Protein AF-A0A6G3TJT6-F1 (afdb_monomer_lite)

Secondary structure (DSSP, 8-state):
--S---EE-TTT--EE--HHHHHHHHHHHHHHHTT--HHHHHHHHHHHHHH-SHHHHHHHHHHHHHHHHHHHHHHHHHHHHHHHHH-

Sequence (87 aa):
AGLLVPGREHGTGYRVYGPADVRDARVVRTLRRSHHLFEQIRPVLEDLRRAGSSEALRTAVEARGRALTARARSMLAGAGALHAYLE

InterPro domains:
  IPR000551 MerR-type HTH domain [PF13411] (2-46)
  IPR009061 Putative DNA-binding domain superfamily [SSF46955] (2-79)

Foldseek 3Di:
DPQADFDADPPPRDGDADPLRVVSVVQVVVVVVVVDDPVRSNVLSVCCVVVVDCPSVVVVVVVVVVVVVVVVVVVVVVVVVVVVVVD

Organism: NCBI:txid194673

Structure (mmCIF, N/CA/C/O backbone):
data_AF-A0A6G3TJT6-F1
#
_entry.id   AF-A0A6G3TJT6-F1
#
loop_
_atom_site.group_PDB
_atom_site.id
_atom_site.type_symbol
_atom_site.label_atom_id
_atom_site.label_alt_id
_atom_site.label_comp_id
_atom_site.label_asym_id
_atom_site.label_entity_id
_atom_site.label_seq_id
_atom_site.pdbx_PDB_ins_code
_atom_site.Cartn_x
_atom_site.Cartn_y
_atom_site.Cartn_z
_atom_site.occupancy
_atom_site.B_iso_or_equiv
_atom_site.auth_seq_id
_atom_site.auth_comp_id
_atom_site.auth_asym_id
_atom_site.auth_atom_id
_atom_site.pdbx_PDB_model_num
ATOM 1 N N . ALA A 1 1 ? -14.493 4.527 -1.231 1.00 60.47 1 ALA A N 1
ATOM 2 C CA . ALA A 1 1 ? -13.376 4.250 -0.300 1.00 60.47 1 ALA A CA 1
ATOM 3 C C . ALA A 1 1 ? -13.920 4.090 1.121 1.00 60.47 1 ALA A C 1
ATOM 5 O O . ALA A 1 1 ? -14.541 5.013 1.626 1.00 60.47 1 ALA A O 1
ATOM 6 N N . GLY A 1 2 ? -13.724 2.909 1.718 1.00 78.38 2 GLY A N 1
ATOM 7 C CA . GLY A 1 2 ? -14.219 2.491 3.041 1.00 78.38 2 GLY A CA 1
ATOM 8 C C . GLY A 1 2 ? -13.324 1.383 3.602 1.00 78.38 2 GLY A C 1
ATOM 9 O O . GLY A 1 2 ? -13.788 0.295 3.915 1.00 78.38 2 GLY A O 1
ATOM 10 N N . LEU A 1 3 ? -12.008 1.622 3.567 1.00 85.56 3 LEU A N 1
ATOM 11 C CA . LEU A 1 3 ? -10.988 0.633 3.946 1.00 85.56 3 LEU A CA 1
ATOM 12 C C . LEU A 1 3 ? -10.850 0.503 5.469 1.00 85.56 3 LEU A C 1
ATOM 14 O O . LEU A 1 3 ? -10.523 -0.569 5.972 1.00 85.56 3 LEU A O 1
ATOM 18 N N . LEU A 1 4 ? -11.149 1.581 6.193 1.00 90.12 4 LEU A N 1
ATOM 19 C CA . LEU A 1 4 ? -11.273 1.600 7.646 1.00 90.12 4 LEU A CA 1
ATOM 20 C C . LEU A 1 4 ? -12.725 1.893 8.002 1.00 90.12 4 LEU A C 1
ATOM 22 O O . LEU A 1 4 ? -13.340 2.775 7.395 1.00 90.12 4 LEU A O 1
ATOM 26 N N . VAL A 1 5 ? -13.242 1.170 8.990 1.00 89.81 5 VAL A N 1
ATOM 27 C CA . VAL A 1 5 ? -14.604 1.344 9.504 1.00 89.81 5 VAL A CA 1
ATOM 28 C C . VAL A 1 5 ? -14.521 1.471 11.030 1.00 89.81 5 VAL A C 1
ATOM 30 O O . VAL A 1 5 ? -14.931 0.558 11.741 1.00 89.81 5 VAL A O 1
ATOM 33 N N . PRO A 1 6 ? -13.929 2.572 11.537 1.00 90.94 6 PRO A N 1
ATOM 34 C CA . PRO A 1 6 ? -13.809 2.798 12.972 1.00 90.94 6 PRO A CA 1
ATOM 35 C C . PRO A 1 6 ? -15.194 2.944 13.604 1.00 90.94 6 PRO A C 1
ATOM 37 O O . PRO A 1 6 ? -16.119 3.489 12.986 1.00 90.94 6 PRO A O 1
ATOM 40 N N . GLY A 1 7 ? -15.314 2.499 14.854 1.00 92.38 7 GLY A N 1
ATOM 41 C CA . GLY A 1 7 ? -16.512 2.714 15.659 1.00 92.38 7 GLY A CA 1
ATOM 42 C C . GLY A 1 7 ? -16.779 4.203 15.902 1.00 92.38 7 GLY A C 1
ATOM 43 O O . GLY A 1 7 ? -15.934 5.065 15.637 1.00 92.38 7 GLY A O 1
ATOM 44 N N . ARG A 1 8 ? -17.967 4.518 16.421 1.00 94.94 8 ARG A N 1
ATOM 45 C CA . ARG A 1 8 ? -18.317 5.877 16.848 1.00 94.94 8 ARG A CA 1
ATOM 46 C C . ARG A 1 8 ? -18.647 5.908 18.332 1.00 94.94 8 ARG A C 1
ATOM 48 O O . ARG A 1 8 ? -19.328 5.013 18.822 1.00 94.94 8 ARG A O 1
ATOM 55 N N . GLU A 1 9 ? -18.166 6.937 19.017 1.00 94.25 9 GLU A N 1
ATOM 56 C CA . GLU A 1 9 ? -18.492 7.193 20.418 1.00 94.25 9 GLU A CA 1
ATOM 57 C C . GLU A 1 9 ? -19.972 7.571 20.561 1.00 94.25 9 GLU A C 1
ATOM 59 O O . GLU A 1 9 ? -20.512 8.357 19.774 1.00 94.25 9 GLU A O 1
ATOM 64 N N . HIS A 1 10 ? -20.630 7.004 21.573 1.00 90.94 10 HIS A N 1
ATOM 65 C CA . HIS A 1 10 ? -22.019 7.319 21.877 1.00 90.94 10 HIS A CA 1
ATOM 66 C C . HIS A 1 10 ? -22.111 8.703 22.536 1.00 90.94 10 HIS A C 1
ATOM 68 O O . HIS A 1 10 ? -21.349 9.012 23.445 1.00 90.94 10 HIS A O 1
ATOM 74 N N . GLY A 1 11 ? -23.032 9.546 22.072 1.00 94.00 11 GLY A N 1
ATOM 75 C CA . GLY A 1 11 ? -23.195 10.925 22.549 1.00 94.00 11 GLY A CA 1
ATOM 76 C C . GLY A 1 11 ? -22.542 11.965 21.635 1.00 94.00 11 GLY A C 1
ATOM 77 O O . GLY A 1 11 ? -23.241 12.838 21.131 1.00 94.00 11 GLY A O 1
ATOM 78 N N . THR A 1 12 ? -21.238 11.858 21.360 1.00 93.69 12 THR A N 1
ATOM 79 C CA . THR A 1 12 ? -20.520 12.838 20.512 1.00 93.69 12 THR A CA 1
ATOM 80 C C . THR A 1 12 ? -20.550 12.489 19.021 1.00 93.69 12 THR A C 1
ATOM 82 O O . THR A 1 12 ? -20.453 13.367 18.165 1.00 93.69 12 THR A O 1
ATOM 85 N N . GLY A 1 13 ? -20.659 11.199 18.683 1.00 93.69 13 GLY A N 1
ATOM 86 C CA . GLY A 1 13 ? -20.592 10.709 17.307 1.00 93.69 13 GLY A CA 1
ATOM 87 C C . GLY A 1 13 ? -19.190 10.740 16.681 1.00 93.69 13 GLY A C 1
ATOM 88 O O . GLY A 1 13 ? -19.063 10.460 15.478 1.00 93.69 13 GLY A O 1
ATOM 89 N N . TYR A 1 14 ? -18.142 11.055 17.453 1.00 95.50 14 TYR A N 1
ATOM 90 C CA . TYR A 1 14 ? -16.755 11.052 16.983 1.00 95.50 14 TYR A CA 1
ATOM 91 C C . TYR A 1 14 ? -16.261 9.646 16.638 1.00 95.50 14 TYR A C 1
ATOM 93 O O . TYR A 1 14 ? -16.714 8.651 17.197 1.00 95.50 14 TYR A O 1
ATOM 101 N N . ARG A 1 15 ? -15.326 9.556 15.683 1.00 95.06 15 ARG A N 1
ATOM 102 C CA . ARG A 1 15 ? -14.707 8.281 15.292 1.00 95.06 15 ARG A CA 1
ATOM 103 C C . ARG A 1 15 ? -13.692 7.854 16.346 1.00 95.06 15 ARG A C 1
ATOM 105 O O . ARG A 1 15 ? -12.784 8.619 16.658 1.00 95.06 15 ARG A O 1
ATOM 112 N N . VAL A 1 16 ? -13.809 6.616 16.808 1.00 95.25 16 VAL A N 1
ATOM 113 C CA . VAL A 1 16 ? -12.870 5.989 17.739 1.00 95.25 16 VAL A CA 1
ATOM 114 C C . VAL A 1 16 ? -12.070 4.941 16.981 1.00 95.25 16 VAL A C 1
ATOM 116 O O . VAL A 1 16 ? -12.639 4.027 16.387 1.00 95.25 16 VAL A O 1
ATOM 119 N N . TYR A 1 17 ? -10.749 5.091 16.991 1.00 93.00 17 TYR A N 1
ATOM 120 C CA . TYR A 1 17 ? -9.829 4.200 16.290 1.00 93.00 17 TYR A CA 1
ATOM 121 C C . TYR A 1 17 ? -9.178 3.249 17.286 1.00 93.00 17 TYR A C 1
ATOM 123 O O . TYR A 1 17 ? -8.391 3.670 18.134 1.00 93.00 17 TYR A O 1
ATOM 131 N N . GLY A 1 18 ? -9.499 1.964 17.173 1.00 91.75 18 GLY A N 1
ATOM 132 C CA . GLY A 1 18 ? -8.877 0.929 17.986 1.00 91.75 18 GLY A CA 1
ATOM 133 C C . GLY A 1 18 ? -7.511 0.492 17.440 1.00 91.75 18 GLY A C 1
ATOM 134 O O . GLY A 1 18 ? -7.122 0.855 16.324 1.00 91.75 18 GLY A O 1
ATOM 135 N N . PRO A 1 19 ? -6.780 -0.369 18.172 1.00 88.94 19 PRO A N 1
ATOM 136 C CA . PRO A 1 19 ? -5.501 -0.921 17.714 1.00 88.94 19 PRO A CA 1
ATOM 137 C C . PRO A 1 19 ? -5.575 -1.608 16.339 1.00 88.94 19 PRO A C 1
ATOM 139 O O . PRO A 1 19 ? -4.638 -1.513 15.544 1.00 88.94 19 PRO A O 1
ATOM 142 N N . ALA A 1 20 ? -6.698 -2.266 16.032 1.00 84.88 20 ALA A N 1
ATOM 143 C CA . ALA A 1 20 ? -6.933 -2.896 14.736 1.00 84.88 20 ALA A CA 1
ATOM 144 C C . ALA A 1 20 ? -7.033 -1.873 13.593 1.00 84.88 20 ALA A C 1
ATOM 146 O O . ALA A 1 20 ? -6.409 -2.072 12.552 1.00 84.88 20 ALA A O 1
ATOM 147 N N . ASP A 1 21 ? -7.730 -0.753 13.805 1.00 91.12 21 ASP A N 1
ATOM 148 C CA . ASP A 1 21 ? -7.844 0.314 12.806 1.00 91.12 21 ASP A CA 1
ATOM 149 C C . ASP A 1 21 ? -6.487 0.959 12.527 1.00 91.12 21 ASP A C 1
ATOM 151 O O . ASP A 1 21 ? -6.144 1.230 11.377 1.00 91.12 21 ASP A O 1
ATOM 155 N N . VAL A 1 22 ? -5.679 1.170 13.571 1.00 90.62 22 VAL A N 1
ATOM 156 C CA . VAL A 1 22 ? -4.326 1.729 13.437 1.00 90.62 22 VAL A CA 1
ATOM 157 C C . VAL A 1 22 ? -3.410 0.775 12.669 1.00 90.62 22 VAL A C 1
ATOM 159 O O . VAL A 1 22 ? -2.648 1.213 11.802 1.00 90.62 22 VAL A O 1
ATOM 162 N N . ARG A 1 23 ? -3.479 -0.531 12.951 1.00 87.00 23 ARG A N 1
ATOM 163 C CA . ARG A 1 23 ? -2.730 -1.553 12.207 1.00 87.00 23 ARG A CA 1
ATOM 164 C C . ARG A 1 23 ? -3.138 -1.563 10.733 1.00 87.00 23 ARG A C 1
ATOM 166 O O . ARG A 1 23 ? -2.268 -1.457 9.869 1.00 87.00 23 ARG A O 1
ATOM 173 N N . ASP A 1 24 ? -4.434 -1.631 10.444 1.00 88.50 24 ASP A N 1
ATOM 174 C CA . ASP A 1 24 ? -4.952 -1.637 9.075 1.00 88.50 24 ASP A CA 1
ATOM 175 C C . ASP A 1 24 ? -4.573 -0.335 8.341 1.00 88.50 24 ASP A C 1
ATOM 177 O O . ASP A 1 24 ? -4.141 -0.373 7.188 1.00 88.50 24 ASP A O 1
ATOM 181 N N . ALA A 1 25 ? -4.613 0.818 9.019 1.00 92.19 25 ALA A N 1
ATOM 182 C CA . ALA A 1 25 ? -4.194 2.105 8.461 1.00 92.19 25 ALA A CA 1
ATOM 183 C C . ALA A 1 25 ? -2.713 2.115 8.055 1.00 92.19 25 ALA A C 1
ATOM 185 O O . ALA A 1 25 ? -2.358 2.669 7.010 1.00 92.19 25 ALA A O 1
ATOM 186 N N . ARG A 1 26 ? -1.837 1.485 8.851 1.00 89.81 26 ARG A N 1
ATOM 187 C CA . ARG A 1 26 ? -0.411 1.339 8.512 1.00 89.81 26 ARG A CA 1
ATOM 188 C C . ARG A 1 26 ? -0.226 0.479 7.264 1.00 89.81 26 ARG A C 1
ATOM 190 O O . ARG A 1 26 ? 0.543 0.867 6.388 1.00 89.81 26 ARG A O 1
ATOM 197 N N . VAL A 1 27 ? -0.962 -0.627 7.144 1.00 86.44 27 VAL A N 1
ATOM 198 C CA . VAL A 1 27 ? -0.935 -1.484 5.945 1.00 86.44 27 VAL A CA 1
ATOM 199 C C . VAL A 1 27 ? -1.408 -0.710 4.712 1.00 86.44 27 VAL A C 1
ATOM 201 O O . VAL A 1 27 ? -0.700 -0.677 3.704 1.00 86.44 27 VAL A O 1
ATOM 204 N N . VAL A 1 28 ? -2.544 -0.006 4.804 1.00 90.81 28 VAL A N 1
ATOM 205 C CA . VAL A 1 28 ? -3.056 0.854 3.722 1.00 90.81 28 VAL A CA 1
ATOM 206 C C . VAL A 1 28 ? -2.007 1.882 3.308 1.00 90.81 28 VAL A C 1
ATOM 208 O O . VAL A 1 28 ? -1.737 2.038 2.118 1.00 90.81 28 VAL A O 1
ATOM 211 N N . ARG A 1 29 ? -1.384 2.568 4.275 1.00 91.12 29 ARG A N 1
ATOM 212 C CA . ARG A 1 29 ? -0.352 3.577 4.007 1.00 91.12 29 ARG A CA 1
ATOM 213 C C . ARG A 1 29 ? 0.834 2.982 3.250 1.00 91.12 29 ARG A C 1
ATOM 215 O O . ARG A 1 29 ? 1.279 3.588 2.277 1.00 91.12 29 ARG A O 1
ATOM 222 N N . THR A 1 30 ? 1.325 1.815 3.662 1.00 87.00 30 THR A N 1
ATOM 223 C CA . THR A 1 30 ? 2.425 1.119 2.979 1.00 87.00 30 THR A CA 1
ATOM 224 C C . THR A 1 30 ? 2.048 0.777 1.538 1.00 87.00 30 THR A C 1
ATOM 226 O O . THR A 1 30 ? 2.751 1.178 0.613 1.00 87.00 30 THR A O 1
ATOM 229 N N . LEU A 1 31 ? 0.896 0.136 1.321 1.00 84.56 31 LEU A N 1
ATOM 230 C CA . LEU A 1 31 ? 0.457 -0.274 -0.017 1.00 84.56 31 LEU A CA 1
ATOM 231 C C . LEU A 1 31 ? 0.181 0.921 -0.940 1.00 84.56 31 LEU A C 1
ATOM 233 O O . LEU A 1 31 ? 0.493 0.878 -2.131 1.00 84.56 31 LEU A O 1
ATOM 237 N N . ARG A 1 32 ? -0.335 2.029 -0.398 1.00 89.62 32 ARG A N 1
ATOM 238 C CA . ARG A 1 32 ? -0.535 3.269 -1.160 1.00 89.62 32 ARG A CA 1
ATOM 239 C C . ARG A 1 32 ? 0.775 3.898 -1.615 1.00 89.62 32 ARG A C 1
ATOM 241 O O . ARG A 1 32 ? 0.843 4.346 -2.756 1.00 89.62 32 ARG A O 1
ATOM 248 N N . ARG A 1 33 ? 1.820 3.894 -0.777 1.00 87.00 33 ARG A N 1
ATOM 249 C CA . ARG A 1 33 ? 3.164 4.346 -1.191 1.00 87.00 33 ARG A CA 1
ATOM 250 C C . ARG A 1 33 ? 3.771 3.449 -2.266 1.00 87.00 33 ARG A C 1
ATOM 252 O O . ARG A 1 33 ? 4.579 3.914 -3.057 1.00 87.00 33 ARG A O 1
ATOM 259 N N . SER A 1 34 ? 3.342 2.193 -2.330 1.00 79.31 34 SER A N 1
ATOM 260 C CA . SER A 1 34 ? 3.711 1.248 -3.385 1.00 79.31 34 SER A CA 1
ATOM 261 C C . SER A 1 34 ? 2.808 1.316 -4.629 1.00 79.31 34 SER A C 1
ATOM 263 O O . SER A 1 34 ? 2.901 0.431 -5.479 1.00 79.31 34 SER A O 1
ATOM 265 N N . HIS A 1 35 ? 1.984 2.366 -4.762 1.00 84.12 35 HIS A N 1
ATOM 266 C CA . HIS A 1 35 ? 1.078 2.643 -5.887 1.00 84.12 35 HIS A CA 1
ATOM 267 C C . HIS A 1 35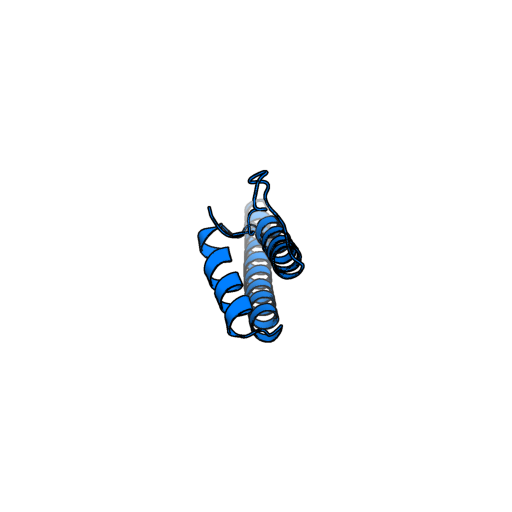 ? -0.085 1.653 -6.084 1.00 84.12 35 HIS A C 1
ATOM 269 O O . HIS A 1 35 ? -0.661 1.597 -7.168 1.00 84.12 35 HIS A O 1
ATOM 275 N N . HIS A 1 36 ? -0.496 0.917 -5.047 1.00 80.94 36 HIS A N 1
ATOM 276 C CA . HIS A 1 36 ? -1.714 0.104 -5.126 1.00 80.94 36 HIS A CA 1
ATOM 277 C C . HIS A 1 36 ? -2.983 0.974 -5.087 1.00 80.94 36 HIS A C 1
ATOM 279 O O . HIS A 1 36 ? -3.085 1.929 -4.307 1.00 80.94 36 HIS A O 1
ATOM 285 N N . LEU A 1 37 ? -3.969 0.643 -5.922 1.00 88.69 37 LEU A N 1
ATOM 286 C CA . LEU A 1 37 ? -5.299 1.261 -5.927 1.00 88.69 37 LEU A CA 1
ATOM 287 C C . LEU A 1 37 ? -6.141 0.757 -4.747 1.00 88.69 37 LEU A C 1
ATOM 289 O O . LEU A 1 37 ? -5.902 -0.328 -4.223 1.00 88.69 37 LEU A O 1
ATOM 293 N N . PHE A 1 38 ? -7.159 1.517 -4.332 1.00 88.56 38 PHE A N 1
ATOM 294 C CA . PHE A 1 38 ? -8.008 1.117 -3.201 1.00 88.56 38 PHE A CA 1
ATOM 295 C C . PHE A 1 38 ? -8.718 -0.226 -3.422 1.00 88.56 38 PHE A C 1
ATOM 297 O O . PHE A 1 38 ? -8.797 -1.013 -2.481 1.00 88.56 38 PHE A O 1
ATOM 304 N N . GLU A 1 39 ? -9.141 -0.520 -4.655 1.00 86.62 39 GLU A N 1
ATOM 305 C CA . GLU A 1 39 ? -9.750 -1.812 -5.010 1.00 86.62 39 GLU A CA 1
ATOM 306 C C . GLU A 1 39 ? -8.771 -2.987 -4.884 1.00 86.62 39 GLU A C 1
ATOM 308 O O . GLU A 1 39 ? -9.172 -4.097 -4.565 1.00 86.62 39 GLU A O 1
ATOM 313 N N . GLN A 1 40 ? -7.468 -2.739 -5.048 1.00 84.06 40 GLN A N 1
ATOM 314 C CA . GLN A 1 40 ? -6.428 -3.755 -4.858 1.00 84.06 40 GLN A CA 1
ATOM 315 C C . GLN A 1 40 ? -6.065 -3.944 -3.379 1.00 84.06 40 GLN A C 1
ATOM 317 O O . GLN A 1 40 ? -5.567 -4.994 -2.991 1.00 84.06 40 GLN A O 1
ATOM 322 N N . ILE A 1 41 ? -6.291 -2.925 -2.546 1.00 86.75 41 ILE A N 1
ATOM 323 C CA . ILE A 1 41 ? -5.950 -2.949 -1.116 1.00 86.75 41 ILE A CA 1
ATOM 324 C C . ILE A 1 41 ? -7.031 -3.660 -0.295 1.00 86.75 41 ILE A C 1
ATOM 326 O O . ILE A 1 41 ? -6.713 -4.327 0.687 1.00 86.75 41 ILE A O 1
ATOM 330 N N . ARG A 1 42 ? -8.303 -3.532 -0.687 1.00 88.56 42 ARG A N 1
ATOM 331 C CA . ARG A 1 42 ? -9.446 -4.145 0.004 1.00 88.56 42 ARG A CA 1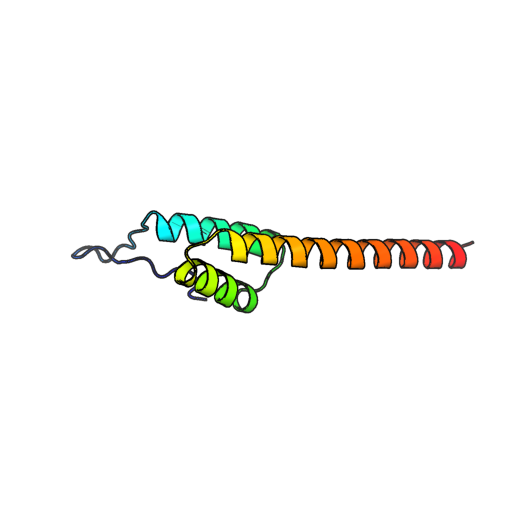
ATOM 332 C C . ARG A 1 42 ? -9.297 -5.659 0.252 1.00 88.56 42 ARG A C 1
ATOM 334 O O . ARG A 1 42 ? -9.367 -6.027 1.424 1.00 88.56 42 ARG A O 1
ATOM 341 N N . PRO A 1 43 ? -9.038 -6.513 -0.759 1.00 84.06 43 PRO A N 1
ATOM 342 C CA . PRO A 1 43 ? -8.920 -7.957 -0.535 1.00 84.06 43 PRO A CA 1
ATOM 343 C C . PRO A 1 43 ? -7.764 -8.307 0.413 1.00 84.06 43 PRO A C 1
ATOM 345 O O . PRO A 1 43 ? -7.915 -9.158 1.279 1.00 84.06 43 PRO A O 1
ATOM 348 N N . VAL A 1 44 ? -6.648 -7.570 0.350 1.00 80.81 44 VAL A N 1
ATOM 349 C CA . VAL A 1 44 ? -5.503 -7.771 1.256 1.00 80.81 44 VAL A CA 1
ATOM 350 C C . VAL A 1 44 ? -5.887 -7.510 2.715 1.00 80.81 44 VAL A C 1
ATOM 352 O O . VAL A 1 44 ? -5.468 -8.247 3.605 1.00 80.81 44 VAL A O 1
ATOM 355 N N . LEU A 1 45 ? -6.690 -6.473 2.979 1.00 84.25 45 LEU A N 1
ATOM 356 C CA . LEU A 1 45 ? -7.184 -6.183 4.329 1.00 84.25 45 LEU A CA 1
ATOM 357 C C . LEU A 1 45 ? -8.196 -7.225 4.812 1.00 84.25 45 LEU A C 1
ATOM 359 O O . LEU A 1 45 ? -8.162 -7.601 5.981 1.00 84.25 45 LEU A O 1
ATOM 363 N N . GLU A 1 46 ? -9.090 -7.686 3.938 1.00 84.44 46 GLU A N 1
ATOM 364 C CA . GLU A 1 46 ? -10.062 -8.735 4.264 1.00 84.44 46 GLU A CA 1
ATOM 365 C C . GLU A 1 46 ? -9.361 -10.049 4.615 1.00 84.44 46 GLU A C 1
ATOM 367 O O . GLU A 1 46 ? -9.693 -10.670 5.624 1.00 84.44 46 GLU A O 1
ATOM 372 N N . ASP A 1 47 ? -8.333 -10.421 3.854 1.00 76.50 47 ASP A N 1
ATOM 373 C CA . ASP A 1 47 ? -7.512 -11.598 4.128 1.00 76.50 47 ASP A CA 1
ATOM 374 C C . ASP A 1 47 ? -6.740 -11.459 5.443 1.00 76.50 47 ASP A C 1
ATOM 376 O O . ASP A 1 47 ? -6.718 -12.393 6.243 1.00 76.50 47 ASP A O 1
ATOM 380 N N . LEU A 1 48 ? -6.184 -10.278 5.732 1.00 77.62 48 LEU A N 1
ATOM 381 C CA . LEU A 1 48 ? -5.526 -9.982 7.011 1.00 77.62 48 LEU A CA 1
ATOM 382 C C . LEU A 1 48 ? -6.478 -10.103 8.207 1.00 77.62 48 LEU A C 1
ATOM 384 O O . LEU A 1 48 ? -6.091 -10.641 9.244 1.00 77.62 48 LEU A O 1
ATOM 388 N N . ARG A 1 49 ? -7.721 -9.625 8.071 1.00 80.00 49 ARG A N 1
ATOM 389 C CA . ARG A 1 49 ? -8.749 -9.732 9.120 1.00 80.00 49 ARG A CA 1
ATOM 390 C C . ARG A 1 49 ? -9.231 -11.166 9.312 1.00 80.00 49 ARG A C 1
ATOM 392 O O . ARG A 1 49 ? -9.494 -11.555 10.444 1.00 80.00 49 ARG A O 1
ATOM 399 N N . ARG A 1 50 ? -9.343 -11.938 8.226 1.00 75.25 50 ARG A N 1
ATOM 400 C CA . ARG A 1 50 ? -9.851 -13.318 8.238 1.00 75.25 50 ARG A CA 1
ATOM 401 C C . ARG A 1 50 ? -8.808 -14.325 8.712 1.00 75.25 50 ARG A C 1
ATOM 403 O O . ARG A 1 50 ? -9.128 -15.202 9.501 1.00 75.25 50 ARG A O 1
ATOM 410 N N . ALA A 1 51 ? -7.575 -14.205 8.227 1.00 68.25 51 ALA A N 1
ATOM 411 C CA . ALA A 1 51 ? -6.495 -15.141 8.529 1.00 68.25 51 ALA A CA 1
ATOM 412 C C . ALA A 1 51 ? -5.737 -14.785 9.816 1.00 68.25 51 ALA A C 1
ATOM 414 O O . ALA A 1 51 ? -4.981 -15.610 10.322 1.00 68.25 51 ALA A O 1
ATOM 415 N N . GLY A 1 52 ? -5.868 -13.547 10.313 1.00 62.38 52 GLY A N 1
ATOM 416 C CA . GLY A 1 52 ? -5.159 -13.063 11.503 1.00 62.38 52 GLY A CA 1
ATOM 417 C C . GLY A 1 52 ? -3.628 -13.099 11.390 1.00 62.38 52 GLY A C 1
ATOM 418 O O . GLY A 1 52 ? -2.936 -12.882 12.382 1.00 62.38 52 GLY A O 1
ATOM 419 N N . SER A 1 53 ? -3.082 -13.385 10.204 1.00 62.47 53 SER A N 1
ATOM 420 C CA . SER A 1 53 ? -1.719 -13.888 10.049 1.00 62.47 53 SER A CA 1
ATOM 421 C C . SER A 1 53 ? -0.888 -13.059 9.075 1.00 62.47 53 SER A C 1
ATOM 423 O O . SER A 1 53 ? -1.307 -12.713 7.970 1.00 62.47 53 SER A O 1
ATOM 425 N N . SER A 1 54 ? 0.356 -12.814 9.490 1.00 67.00 54 SER A N 1
ATOM 426 C CA . SER A 1 54 ? 1.447 -12.257 8.684 1.00 67.00 54 SER A CA 1
ATOM 427 C C . SER A 1 54 ? 1.754 -13.030 7.391 1.00 67.00 54 SER A C 1
ATOM 429 O O . SER A 1 54 ? 2.433 -12.481 6.530 1.00 67.00 54 SER A O 1
ATOM 431 N N . GLU A 1 55 ? 1.265 -14.265 7.239 1.00 68.12 55 GLU A N 1
ATOM 432 C CA . GLU A 1 55 ? 1.496 -15.125 6.068 1.00 68.12 55 GLU A CA 1
ATOM 433 C C . GLU A 1 55 ? 0.982 -14.476 4.776 1.00 68.12 55 GLU A C 1
ATOM 435 O O . GLU A 1 55 ? 1.747 -14.260 3.841 1.00 68.12 55 GLU A O 1
ATOM 440 N N . ALA A 1 56 ? -0.287 -14.049 4.762 1.00 66.19 56 ALA A N 1
ATOM 441 C CA . ALA A 1 56 ? -0.900 -13.397 3.603 1.00 66.19 56 ALA A CA 1
ATOM 442 C C . ALA A 1 56 ? -0.172 -12.091 3.238 1.00 66.19 56 ALA A C 1
ATOM 444 O O . ALA A 1 56 ? 0.016 -11.767 2.064 1.00 66.19 56 ALA A O 1
ATOM 445 N N . LEU A 1 57 ? 0.309 -11.365 4.254 1.00 69.44 57 LEU A N 1
ATOM 446 C CA . LEU A 1 57 ? 1.132 -10.177 4.057 1.00 69.44 57 LEU A CA 1
ATOM 447 C C . LEU A 1 57 ? 2.499 -10.530 3.449 1.00 69.44 57 LEU A C 1
ATOM 449 O O . LEU A 1 57 ? 2.931 -9.844 2.524 1.00 69.44 57 LEU A O 1
ATOM 453 N N . ARG A 1 58 ? 3.169 -11.593 3.918 1.00 74.50 58 ARG A N 1
ATOM 454 C CA . ARG A 1 58 ? 4.437 -12.067 3.336 1.00 74.50 58 ARG A CA 1
ATOM 455 C C . ARG A 1 58 ? 4.255 -12.468 1.878 1.00 74.50 58 ARG A C 1
ATOM 457 O O . ARG A 1 58 ? 4.988 -11.967 1.030 1.00 74.50 58 ARG A O 1
ATOM 464 N N . THR A 1 59 ? 3.234 -13.263 1.562 1.00 74.31 59 THR A N 1
ATOM 465 C CA . THR A 1 59 ? 2.938 -13.672 0.181 1.00 74.31 59 THR A CA 1
ATOM 466 C C . THR A 1 59 ? 2.694 -12.465 -0.731 1.00 74.31 59 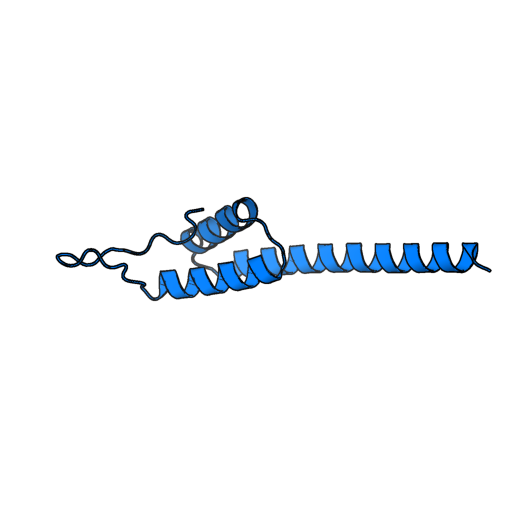THR A C 1
ATOM 468 O O . THR A 1 59 ? 3.224 -12.412 -1.844 1.00 74.31 59 THR A O 1
ATOM 471 N N . ALA A 1 60 ? 1.953 -11.456 -0.258 1.00 68.19 60 ALA A N 1
ATOM 472 C CA . ALA A 1 60 ? 1.719 -10.222 -1.010 1.00 68.19 60 ALA A CA 1
ATOM 473 C C . ALA A 1 60 ? 3.017 -9.425 -1.252 1.00 68.19 60 ALA A C 1
ATOM 475 O O . ALA A 1 60 ? 3.248 -8.926 -2.359 1.00 68.19 60 ALA A O 1
ATOM 476 N N . VAL A 1 61 ? 3.891 -9.334 -0.243 1.00 77.00 61 VAL A N 1
ATOM 477 C CA . VAL A 1 61 ? 5.201 -8.673 -0.356 1.00 77.00 61 VAL A CA 1
ATOM 478 C C . VAL A 1 61 ? 6.104 -9.403 -1.353 1.00 77.00 61 VAL A C 1
ATOM 480 O O . VAL A 1 61 ? 6.699 -8.764 -2.223 1.00 77.00 61 VAL A O 1
ATOM 483 N N . GLU A 1 62 ? 6.170 -10.730 -1.293 1.00 82.62 62 GLU A N 1
ATOM 484 C CA . GLU A 1 62 ? 6.976 -11.536 -2.213 1.00 82.62 62 GLU A CA 1
ATOM 485 C C . GLU A 1 62 ? 6.502 -11.422 -3.665 1.00 82.62 62 GLU A C 1
ATOM 487 O O . GLU A 1 62 ? 7.310 -11.219 -4.576 1.00 82.62 62 GLU A O 1
ATOM 492 N N . ALA A 1 63 ? 5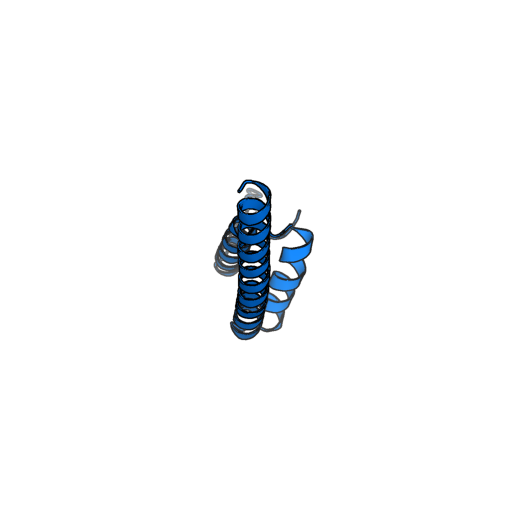.188 -11.503 -3.897 1.00 75.38 63 ALA A N 1
ATOM 493 C CA . ALA A 1 63 ? 4.609 -11.325 -5.226 1.00 75.38 63 ALA A CA 1
ATOM 494 C C . ALA A 1 63 ? 4.958 -9.945 -5.806 1.00 75.38 63 ALA A C 1
ATOM 496 O O . ALA A 1 63 ? 5.320 -9.828 -6.982 1.00 75.38 63 ALA A O 1
ATOM 497 N N . ARG A 1 64 ? 4.937 -8.900 -4.969 1.00 74.88 64 ARG A N 1
ATOM 498 C CA . ARG A 1 64 ? 5.333 -7.548 -5.374 1.00 74.88 64 ARG A CA 1
ATOM 499 C C . ARG A 1 64 ? 6.821 -7.444 -5.691 1.00 74.88 64 ARG A C 1
ATOM 501 O O . ARG A 1 64 ? 7.165 -6.769 -6.668 1.00 74.88 64 ARG A O 1
ATOM 508 N N . GLY A 1 65 ? 7.673 -8.092 -4.895 1.00 82.75 65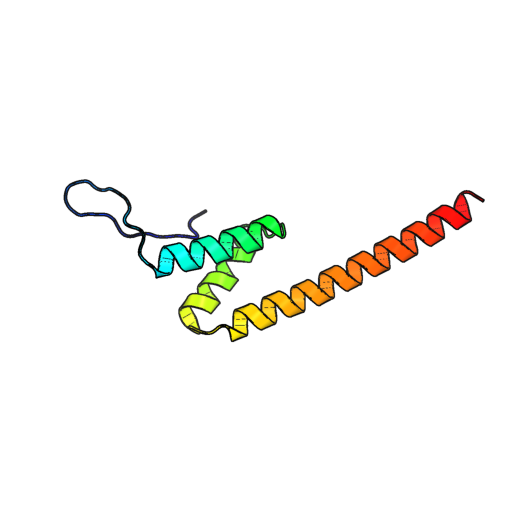 GLY A N 1
ATOM 509 C CA . GLY A 1 65 ? 9.112 -8.180 -5.137 1.00 82.75 65 GLY A CA 1
ATOM 510 C C . GLY A 1 65 ? 9.401 -8.752 -6.523 1.00 82.75 65 GLY A C 1
ATOM 511 O O . GLY A 1 65 ? 10.075 -8.109 -7.325 1.00 82.75 65 GLY A O 1
ATOM 512 N N . ARG A 1 66 ? 8.766 -9.881 -6.866 1.00 87.19 66 ARG A N 1
ATOM 513 C CA . ARG A 1 66 ? 8.880 -10.502 -8.197 1.00 87.19 66 ARG A CA 1
ATOM 514 C C . ARG A 1 66 ? 8.448 -9.561 -9.326 1.00 87.19 66 ARG A C 1
ATOM 516 O O . ARG A 1 66 ? 9.175 -9.408 -10.307 1.00 87.19 66 ARG A O 1
ATOM 523 N N . ALA A 1 67 ? 7.309 -8.882 -9.173 1.00 78.50 67 ALA A N 1
ATOM 524 C CA . ALA A 1 67 ? 6.823 -7.928 -10.171 1.00 78.50 67 ALA A CA 1
ATOM 525 C C . ALA A 1 67 ? 7.770 -6.725 -10.354 1.00 78.50 67 ALA A C 1
ATOM 527 O O . ALA A 1 67 ? 7.981 -6.261 -11.476 1.00 78.50 67 ALA A O 1
ATOM 528 N N . LEU A 1 68 ? 8.368 -6.221 -9.266 1.00 87.38 68 LEU A N 1
ATOM 529 C CA . LEU A 1 68 ? 9.339 -5.127 -9.335 1.00 87.38 68 LEU A CA 1
ATOM 530 C C . LEU A 1 68 ? 10.609 -5.558 -10.069 1.00 87.38 68 LEU A C 1
ATOM 532 O O . LEU A 1 68 ? 11.065 -4.840 -10.954 1.00 87.38 68 LEU A O 1
ATOM 536 N N . THR A 1 69 ? 11.142 -6.736 -9.741 1.00 91.31 69 THR A N 1
ATOM 537 C CA . THR A 1 69 ? 12.322 -7.295 -10.406 1.00 91.31 69 THR A CA 1
ATOM 538 C C . THR A 1 69 ? 12.083 -7.482 -11.903 1.00 91.31 69 THR A C 1
ATOM 540 O O . THR A 1 69 ? 12.935 -7.109 -12.706 1.00 91.31 69 THR A O 1
ATOM 543 N N . ALA A 1 70 ? 10.917 -8.004 -12.298 1.00 91.12 70 ALA A N 1
ATOM 544 C CA . ALA A 1 70 ? 10.567 -8.176 -13.707 1.00 91.12 70 ALA A CA 1
ATOM 545 C C . ALA A 1 70 ? 10.510 -6.833 -14.457 1.00 91.12 70 ALA A C 1
ATOM 547 O O . ALA A 1 70 ? 11.091 -6.688 -15.537 1.00 91.12 70 ALA A O 1
ATOM 548 N N . ARG A 1 71 ? 9.879 -5.817 -13.853 1.00 92.56 71 ARG A N 1
ATOM 549 C CA . ARG A 1 71 ? 9.831 -4.464 -14.420 1.00 92.56 71 ARG A CA 1
ATOM 550 C C . ARG A 1 71 ? 11.222 -3.839 -14.530 1.00 92.56 71 ARG A C 1
ATOM 552 O O . ARG A 1 71 ? 11.541 -3.283 -15.573 1.00 92.56 71 ARG A O 1
ATOM 559 N N . ALA A 1 72 ? 12.047 -3.945 -13.489 1.00 94.88 72 ALA A N 1
ATOM 560 C CA . ALA A 1 72 ? 13.403 -3.399 -13.486 1.00 94.88 72 ALA A CA 1
ATOM 561 C C . ALA A 1 72 ? 14.263 -4.018 -14.599 1.00 94.88 72 ALA A C 1
ATOM 563 O O . ALA A 1 72 ? 14.922 -3.295 -15.341 1.00 94.88 72 ALA A O 1
ATOM 564 N N . ARG A 1 73 ? 14.187 -5.343 -14.782 1.00 97.81 73 ARG A N 1
ATOM 565 C CA . ARG A 1 73 ? 14.862 -6.038 -15.890 1.00 97.81 73 ARG A CA 1
ATOM 566 C C . ARG A 1 73 ? 14.381 -5.554 -17.256 1.00 97.81 73 ARG A C 1
ATOM 568 O O . ARG A 1 73 ? 15.203 -5.319 -18.133 1.00 97.81 73 ARG A O 1
ATOM 575 N N . SER A 1 74 ? 13.075 -5.349 -17.413 1.00 96.31 74 SER A N 1
ATOM 576 C CA . SER A 1 74 ? 12.503 -4.823 -18.661 1.00 96.31 74 SER A CA 1
ATOM 577 C C . SER A 1 74 ? 13.001 -3.404 -18.960 1.00 96.31 74 SER A C 1
ATOM 579 O O . SER A 1 74 ? 13.332 -3.097 -20.100 1.00 96.31 74 SER A O 1
ATOM 581 N N . MET A 1 75 ? 13.111 -2.549 -17.937 1.00 96.12 75 MET A N 1
ATOM 582 C CA . MET A 1 75 ? 13.660 -1.196 -18.086 1.00 96.12 75 MET A CA 1
ATOM 583 C C . MET A 1 75 ? 15.144 -1.211 -18.471 1.00 96.12 75 MET A C 1
ATOM 585 O O . MET A 1 75 ? 15.540 -0.442 -19.339 1.00 96.12 75 MET A O 1
ATOM 589 N N . LEU A 1 76 ? 15.949 -2.095 -17.872 1.00 98.31 76 LEU A N 1
ATOM 590 C CA . LEU A 1 76 ? 17.366 -2.250 -18.224 1.00 98.31 76 LEU A CA 1
ATOM 591 C C . LEU A 1 76 ? 17.548 -2.725 -19.669 1.00 98.31 76 LEU A C 1
ATOM 593 O O . LEU A 1 76 ? 18.359 -2.161 -20.398 1.00 98.31 76 LEU A O 1
ATOM 597 N N . ALA A 1 77 ? 16.762 -3.714 -20.101 1.00 98.00 77 ALA A N 1
ATOM 598 C CA . ALA A 1 77 ? 16.777 -4.180 -21.485 1.00 98.00 77 ALA A CA 1
ATOM 599 C C . ALA A 1 77 ? 16.381 -3.061 -22.464 1.00 98.00 77 ALA A C 1
ATOM 601 O O . ALA A 1 77 ? 17.063 -2.846 -23.463 1.00 98.00 77 ALA A O 1
ATOM 602 N N . GLY A 1 78 ? 15.324 -2.307 -22.144 1.00 97.31 78 GLY A N 1
ATOM 603 C CA . GLY A 1 78 ? 14.895 -1.159 -22.945 1.00 97.31 78 GLY A CA 1
ATOM 604 C C . GLY A 1 78 ? 15.956 -0.059 -23.034 1.00 97.31 78 GLY A C 1
ATOM 605 O O . GLY A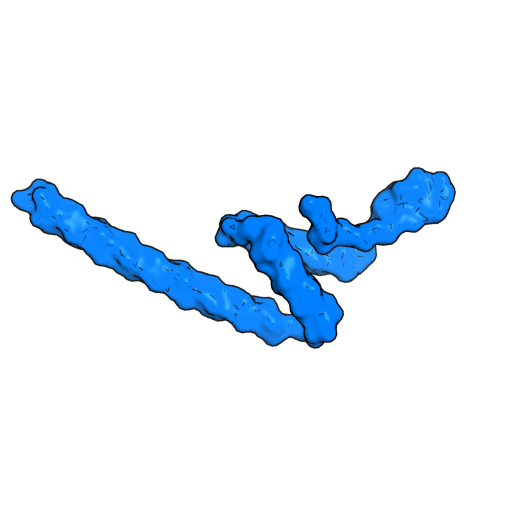 1 78 ? 16.182 0.479 -24.112 1.00 97.31 78 GLY A O 1
ATOM 606 N N . ALA A 1 79 ? 16.649 0.240 -21.932 1.00 97.62 79 ALA A N 1
ATOM 607 C CA . ALA A 1 79 ? 17.741 1.212 -21.921 1.00 97.62 79 ALA A CA 1
ATOM 608 C C . ALA A 1 79 ? 18.927 0.762 -22.791 1.00 97.62 79 ALA A C 1
ATOM 610 O O . ALA A 1 79 ? 19.477 1.575 -23.528 1.00 97.62 79 ALA A O 1
ATOM 611 N N . GLY A 1 80 ? 19.284 -0.528 -22.755 1.00 97.81 80 GLY A N 1
ATOM 612 C CA . GLY A 1 80 ? 20.322 -1.087 -23.624 1.00 97.81 80 GLY A CA 1
ATOM 613 C C . GLY A 1 80 ? 19.960 -0.996 -25.109 1.00 97.81 80 GLY A C 1
ATOM 614 O O . GLY A 1 80 ? 20.777 -0.555 -25.911 1.00 97.81 80 GLY A O 1
ATOM 615 N N . ALA A 1 81 ? 18.718 -1.339 -25.465 1.00 97.75 81 ALA A N 1
ATOM 616 C CA . ALA A 1 81 ? 18.226 -1.206 -26.837 1.00 97.75 81 ALA A CA 1
ATOM 617 C C . ALA A 1 81 ? 18.207 0.256 -27.314 1.00 97.75 81 ALA A C 1
ATOM 619 O O . ALA A 1 81 ? 18.562 0.532 -28.454 1.00 97.75 81 ALA A O 1
ATOM 620 N N . LEU A 1 82 ? 17.830 1.195 -26.439 1.00 97.75 82 LEU A N 1
ATOM 621 C CA . LEU A 1 82 ? 17.860 2.621 -26.753 1.00 97.75 82 LEU A CA 1
ATOM 622 C C . LEU A 1 82 ? 19.289 3.123 -26.980 1.00 97.75 82 LEU A C 1
ATOM 624 O O . LEU A 1 82 ? 19.523 3.846 -27.938 1.00 97.75 82 LEU A O 1
ATOM 628 N N . HIS A 1 83 ? 20.239 2.742 -26.123 1.00 97.56 83 HIS A N 1
ATOM 629 C CA . HIS A 1 83 ? 21.637 3.134 -26.296 1.00 97.56 83 HIS A CA 1
ATOM 630 C C . HIS A 1 83 ? 22.201 2.624 -27.626 1.00 97.56 83 HIS A C 1
ATOM 632 O O . HIS A 1 83 ? 22.767 3.409 -28.372 1.00 97.56 83 HIS A O 1
ATOM 638 N N . ALA A 1 84 ? 21.951 1.356 -27.965 1.00 97.06 84 ALA A N 1
ATOM 639 C CA . ALA A 1 84 ? 22.389 0.765 -29.230 1.00 97.06 84 ALA A CA 1
ATOM 640 C C . ALA A 1 84 ? 21.744 1.394 -30.480 1.00 97.06 84 ALA A C 1
ATOM 642 O O . ALA A 1 84 ? 22.262 1.217 -31.572 1.00 97.06 84 ALA A O 1
ATOM 643 N N . TYR A 1 85 ? 20.603 2.073 -30.339 1.00 96.25 85 TYR A N 1
ATOM 644 C CA . TYR A 1 85 ? 19.972 2.824 -31.429 1.00 96.25 85 TYR A CA 1
ATOM 645 C C . TYR A 1 85 ? 20.572 4.228 -31.612 1.00 96.25 85 TYR A C 1
ATOM 647 O O . TYR A 1 85 ? 20.465 4.801 -32.693 1.00 96.25 85 TYR A O 1
ATOM 655 N N . LEU A 1 86 ? 21.118 4.811 -30.542 1.00 97.50 86 LEU A N 1
ATOM 656 C CA . LEU A 1 86 ? 21.662 6.171 -30.549 1.00 97.50 86 LEU A CA 1
ATOM 657 C C . LEU A 1 86 ? 23.142 6.235 -30.951 1.00 97.50 86 LEU A C 1
ATOM 659 O O . LEU A 1 86 ? 23.592 7.315 -31.328 1.00 97.50 86 LEU A O 1
ATOM 663 N N . GLU A 1 87 ? 23.866 5.120 -30.846 1.00 87.94 87 GLU A N 1
ATOM 664 C CA . GLU A 1 87 ? 25.207 4.925 -31.424 1.00 87.94 87 GLU A CA 1
ATOM 665 C C . GLU A 1 87 ? 25.117 4.529 -32.904 1.00 87.94 87 GLU A C 1
ATOM 667 O O . GLU A 1 87 ? 25.924 5.053 -33.704 1.00 87.94 87 GLU A O 1
#

pLDDT: mean 86.29, std 9.52, range [60.47, 98.31]

Radius of gyration: 19.43 Å; chains: 1; bounding box: 48×28×54 Å